Protein AF-A0AA88TM94-F1 (afdb_monomer)

Structure (mmCIF, N/CA/C/O backbone):
data_AF-A0AA88TM94-F1
#
_entry.id   AF-A0AA88TM94-F1
#
loop_
_atom_site.group_PDB
_atom_site.id
_atom_site.type_symbol
_atom_site.label_atom_id
_atom_site.label_alt_id
_atom_site.label_comp_id
_atom_site.label_asym_id
_atom_site.label_entity_id
_atom_site.label_seq_id
_atom_site.pdbx_PDB_ins_code
_atom_site.Cartn_x
_atom_site.Cartn_y
_atom_site.Cartn_z
_atom_site.occupancy
_atom_site.B_iso_or_equiv
_atom_site.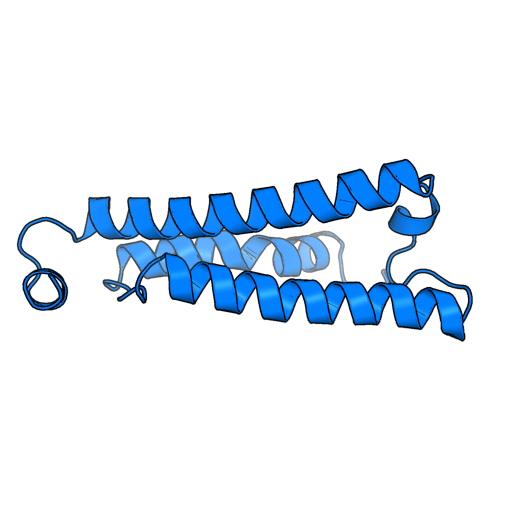auth_seq_id
_atom_site.auth_comp_id
_atom_site.auth_asym_id
_atom_site.auth_atom_id
_atom_site.pdbx_PDB_model_num
ATOM 1 N N . MET A 1 1 ? -5.736 -11.719 -22.411 1.00 52.75 1 MET A N 1
ATOM 2 C CA . MET A 1 1 ? -6.511 -12.029 -21.188 1.00 52.75 1 MET A CA 1
ATOM 3 C C . MET A 1 1 ? -7.707 -11.095 -21.011 1.00 52.75 1 MET A C 1
ATOM 5 O O . MET A 1 1 ? -8.697 -11.528 -20.435 1.00 52.75 1 MET A O 1
ATOM 9 N N . ASP A 1 2 ? -7.690 -9.901 -21.613 1.00 54.53 2 ASP A N 1
ATOM 10 C CA . ASP A 1 2 ? -8.814 -8.942 -21.592 1.00 54.53 2 ASP A CA 1
ATOM 11 C C . ASP A 1 2 ? -10.091 -9.409 -22.322 1.00 54.53 2 ASP A C 1
ATOM 13 O O . ASP A 1 2 ? -11.143 -8.798 -22.179 1.00 54.53 2 ASP A O 1
ATOM 17 N N . SER A 1 3 ? -10.033 -10.501 -23.094 1.00 60.09 3 SER A N 1
ATOM 18 C CA . SER A 1 3 ? -11.201 -11.079 -23.775 1.00 60.09 3 SER A CA 1
ATOM 19 C C . SER A 1 3 ? -12.064 -11.975 -22.878 1.00 60.09 3 SER A C 1
ATOM 21 O O . SER A 1 3 ? -13.209 -12.242 -23.225 1.00 60.09 3 SER A O 1
ATOM 23 N N . LEU A 1 4 ? -11.524 -12.463 -21.752 1.00 69.12 4 LEU A N 1
ATOM 24 C CA . LEU A 1 4 ? -12.234 -13.350 -20.816 1.00 69.12 4 LEU A CA 1
ATOM 25 C C . LEU A 1 4 ? -12.808 -12.598 -19.608 1.00 69.12 4 LEU A C 1
ATOM 27 O O . LEU A 1 4 ? -13.769 -13.062 -19.000 1.00 69.12 4 LEU A O 1
ATOM 31 N N . PHE A 1 5 ? -12.246 -11.433 -19.275 1.00 68.19 5 PHE A N 1
ATOM 32 C CA . PHE A 1 5 ? -12.681 -10.605 -18.154 1.00 68.19 5 PHE A CA 1
ATOM 33 C C . PHE A 1 5 ? -13.137 -9.239 -18.670 1.00 68.19 5 PHE A C 1
ATOM 35 O O . PHE A 1 5 ? -12.295 -8.430 -19.059 1.00 68.19 5 PHE A O 1
ATOM 42 N N . PRO A 1 6 ? -14.451 -8.948 -18.662 1.00 84.94 6 PRO A N 1
ATOM 43 C CA . PRO A 1 6 ? -14.950 -7.621 -18.983 1.00 84.94 6 PRO A CA 1
ATOM 44 C C . PRO A 1 6 ? -14.278 -6.549 -18.120 1.00 84.94 6 PRO A C 1
ATOM 46 O O . PRO A 1 6 ? -14.007 -6.772 -16.937 1.00 84.94 6 PRO A O 1
ATOM 49 N N . SER A 1 7 ? -14.076 -5.357 -18.679 1.00 81.31 7 SER A N 1
ATOM 50 C CA . SER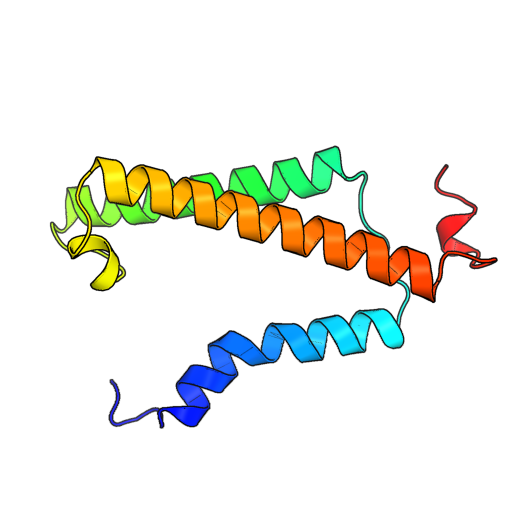 A 1 7 ? -13.425 -4.235 -17.985 1.00 81.31 7 SER A CA 1
ATOM 51 C C . SER A 1 7 ? -14.080 -3.889 -16.643 1.00 81.31 7 SER A C 1
ATOM 53 O O . SER A 1 7 ? -13.380 -3.573 -15.684 1.00 81.31 7 SER A O 1
ATOM 55 N N . TRP A 1 8 ? -15.408 -4.013 -16.542 1.00 86.12 8 TRP A N 1
ATOM 56 C CA . TRP A 1 8 ? -16.142 -3.799 -15.293 1.00 86.12 8 TRP A CA 1
ATOM 57 C C . TRP A 1 8 ? -15.780 -4.830 -14.220 1.00 86.12 8 TRP A C 1
ATOM 59 O O . TRP A 1 8 ? -15.663 -4.473 -13.052 1.00 86.12 8 TRP A O 1
ATOM 69 N N . MET A 1 9 ? -15.563 -6.090 -14.605 1.00 83.88 9 MET A N 1
ATOM 70 C CA . MET A 1 9 ? -15.204 -7.163 -13.681 1.00 83.88 9 MET A CA 1
ATOM 71 C C . MET A 1 9 ? -13.758 -7.002 -13.221 1.00 83.88 9 MET A C 1
ATOM 73 O O . MET A 1 9 ? -13.478 -7.128 -12.034 1.00 83.88 9 MET A O 1
ATOM 77 N N . ASN A 1 10 ? -12.864 -6.616 -14.137 1.00 82.75 10 ASN A N 1
ATOM 78 C CA . ASN A 1 10 ? -11.499 -6.229 -13.793 1.00 82.75 10 ASN A CA 1
ATOM 79 C C . ASN A 1 10 ? -11.493 -5.061 -12.786 1.00 82.75 10 ASN A C 1
ATOM 81 O O . ASN A 1 10 ? -10.848 -5.127 -11.744 1.00 82.75 10 ASN A O 1
ATOM 85 N N . HIS A 1 11 ? -12.289 -4.018 -13.035 1.00 83.31 11 HIS A N 1
ATOM 86 C CA . HIS A 1 11 ? -12.396 -2.888 -12.114 1.00 83.31 11 HIS A CA 1
ATOM 87 C C . HIS A 1 11 ? -12.978 -3.292 -10.751 1.00 83.31 11 HIS A C 1
ATOM 89 O O . HIS A 1 11 ? -12.431 -2.907 -9.719 1.00 83.31 11 HIS A O 1
ATOM 95 N N . ALA A 1 12 ? -14.041 -4.102 -10.734 1.00 86.38 12 ALA A N 1
ATOM 96 C CA . ALA A 1 12 ? -14.674 -4.580 -9.509 1.00 86.38 12 ALA A CA 1
ATOM 97 C C . ALA A 1 12 ? -13.700 -5.386 -8.640 1.00 86.38 12 ALA A C 1
ATOM 99 O O . ALA A 1 12 ? -13.624 -5.142 -7.440 1.00 86.38 12 ALA A O 1
ATOM 100 N N . MET A 1 13 ? -12.890 -6.270 -9.229 1.00 85.06 13 MET A N 1
ATOM 101 C CA . MET A 1 13 ? -11.870 -7.032 -8.495 1.00 85.06 13 MET A CA 1
ATOM 102 C C . MET A 1 13 ? -10.871 -6.132 -7.750 1.00 85.06 13 MET A C 1
ATOM 104 O O . MET A 1 13 ? -10.396 -6.496 -6.676 1.00 85.06 13 MET A O 1
ATOM 108 N N . HIS A 1 14 ? -10.580 -4.946 -8.289 1.00 80.56 14 HIS A N 1
ATOM 109 C CA . HIS A 1 14 ? -9.645 -3.994 -7.691 1.00 80.56 14 HIS A CA 1
ATOM 110 C C . HIS A 1 14 ? -10.296 -2.986 -6.734 1.00 80.56 14 HIS A C 1
ATOM 112 O O . HIS A 1 14 ? -9.600 -2.438 -5.881 1.00 80.56 14 HIS A O 1
ATOM 118 N N . THR A 1 15 ? -11.604 -2.729 -6.842 1.00 87.69 15 THR A N 1
ATOM 119 C CA . THR A 1 15 ? -12.288 -1.712 -6.024 1.00 87.69 15 THR A CA 1
ATOM 120 C C . THR A 1 15 ? -13.220 -2.281 -4.962 1.00 87.69 15 THR A C 1
ATOM 122 O O . THR A 1 15 ? -13.420 -1.612 -3.951 1.00 87.69 15 THR A O 1
ATOM 125 N N . VAL A 1 16 ? -13.737 -3.508 -5.120 1.00 90.88 16 VAL A N 1
ATOM 126 C CA . VAL A 1 16 ? -14.741 -4.114 -4.218 1.00 90.88 16 VAL A CA 1
ATOM 127 C C . VAL A 1 16 ? -14.249 -4.268 -2.780 1.00 90.88 16 VAL A C 1
ATOM 129 O O . VAL A 1 16 ? -15.051 -4.262 -1.849 1.00 90.88 16 VAL A O 1
ATOM 132 N N . VAL A 1 17 ? -12.932 -4.332 -2.570 1.00 89.19 17 VAL A N 1
ATOM 133 C CA . VAL A 1 17 ? -12.352 -4.444 -1.228 1.00 89.19 17 VAL A CA 1
ATOM 134 C C . VAL A 1 17 ? -12.734 -3.254 -0.341 1.00 89.19 17 VAL A C 1
ATOM 136 O O . VAL A 1 17 ? -12.978 -3.426 0.848 1.00 89.19 17 VAL A O 1
ATOM 139 N N . LEU A 1 18 ? -12.843 -2.052 -0.919 1.00 87.81 18 LEU A N 1
ATOM 140 C CA . LEU A 1 18 ? -13.118 -0.823 -0.180 1.00 87.81 18 LEU A CA 1
ATOM 141 C C . LEU A 1 18 ? -14.553 -0.758 0.377 1.00 87.81 18 LEU A C 1
ATOM 143 O O . LEU A 1 18 ? -14.687 -0.555 1.583 1.00 87.81 18 LEU A O 1
ATOM 147 N N . PRO A 1 19 ? -15.633 -0.949 -0.412 1.00 88.56 19 PRO A N 1
ATOM 148 C CA . PRO A 1 19 ? -16.988 -0.977 0.135 1.00 88.56 19 PRO A CA 1
ATOM 149 C C . PRO A 1 19 ? -17.209 -2.151 1.095 1.00 88.56 19 PRO A C 1
ATOM 151 O O . PRO A 1 19 ? -17.926 -1.982 2.077 1.00 88.56 19 PRO A O 1
ATOM 154 N N . VAL A 1 20 ? -16.567 -3.305 0.868 1.00 89.88 20 VAL A N 1
ATOM 155 C CA . VAL A 1 20 ? -16.638 -4.445 1.798 1.00 89.88 20 VAL A CA 1
ATOM 156 C C . VAL A 1 20 ? -16.009 -4.091 3.147 1.00 89.88 20 VAL A C 1
ATOM 158 O O . VAL A 1 20 ? -16.655 -4.275 4.174 1.00 89.88 20 VAL A O 1
ATOM 161 N N . LEU A 1 21 ? -14.808 -3.502 3.157 1.00 88.38 21 LEU A N 1
ATOM 162 C CA . LEU A 1 21 ? -14.144 -3.037 4.384 1.00 88.38 21 LEU A CA 1
ATOM 163 C C . LEU A 1 21 ? -14.946 -1.953 5.114 1.00 88.38 21 LEU A C 1
ATOM 165 O O . LEU A 1 21 ? -15.018 -1.950 6.341 1.00 88.38 21 LEU A O 1
ATOM 169 N N . LEU A 1 22 ? -15.568 -1.025 4.381 1.00 88.25 22 LEU A N 1
ATOM 170 C CA . LEU A 1 22 ? -16.453 -0.027 4.986 1.00 88.25 22 LEU A CA 1
ATOM 171 C C . LEU A 1 22 ? -17.689 -0.680 5.615 1.00 88.25 22 LEU A C 1
ATOM 173 O O . LEU A 1 22 ? -18.073 -0.297 6.717 1.00 88.25 22 LEU A O 1
ATOM 177 N N . GLY A 1 23 ? -18.281 -1.673 4.946 1.00 88.94 23 GLY A N 1
ATOM 178 C CA . GLY A 1 23 ? -19.373 -2.475 5.492 1.00 88.94 23 GLY A CA 1
ATOM 179 C C . GLY A 1 23 ? -18.966 -3.214 6.767 1.00 88.94 23 GLY A C 1
ATOM 180 O O . GLY A 1 23 ? -19.684 -3.145 7.760 1.00 88.94 23 GLY A O 1
ATOM 181 N N . GLU A 1 24 ? -17.787 -3.841 6.779 1.00 88.81 24 GLU A N 1
ATOM 182 C CA . GLU A 1 24 ? -17.235 -4.520 7.958 1.00 88.81 24 GLU A CA 1
ATOM 183 C C . GLU A 1 24 ? -17.123 -3.563 9.150 1.00 88.81 24 GLU A C 1
ATOM 185 O O . GLU A 1 24 ? -17.653 -3.860 10.217 1.00 88.81 24 GLU A O 1
ATOM 190 N N . ILE A 1 25 ? -16.532 -2.375 8.955 1.00 87.75 25 ILE A N 1
ATOM 191 C CA . ILE A 1 25 ? -16.391 -1.360 10.013 1.00 87.75 25 ILE A CA 1
ATOM 192 C C . ILE A 1 25 ? -17.751 -0.942 10.592 1.00 87.75 25 ILE A C 1
ATOM 194 O O . ILE A 1 25 ? -17.818 -0.565 11.759 1.00 87.75 25 ILE A O 1
ATOM 198 N N . LEU A 1 26 ? -18.829 -0.967 9.805 1.00 87.12 26 LEU A N 1
ATOM 199 C CA . LEU A 1 26 ? -20.170 -0.602 10.270 1.00 87.12 26 LEU A CA 1
ATOM 200 C C . LEU A 1 26 ? -20.899 -1.748 10.984 1.00 87.12 26 LEU A C 1
ATOM 202 O O . LEU A 1 26 ? -21.764 -1.476 11.813 1.00 87.12 26 LEU A O 1
ATOM 206 N N . VAL A 1 27 ? -20.574 -3.002 10.663 1.00 88.62 27 VAL A N 1
ATOM 207 C CA . VAL A 1 27 ? -21.261 -4.191 11.192 1.00 88.62 27 VAL A CA 1
ATOM 208 C C . VAL A 1 27 ? -20.560 -4.742 12.432 1.00 88.62 27 VAL A C 1
ATOM 210 O O . VAL A 1 27 ? -21.236 -5.121 13.388 1.00 88.62 27 VAL A O 1
ATOM 213 N N . GLU A 1 28 ? -19.224 -4.761 12.452 1.00 85.94 28 GLU A N 1
ATOM 214 C CA . GLU A 1 28 ? -18.442 -5.337 13.546 1.00 85.94 28 GLU A CA 1
ATOM 215 C C . GLU A 1 28 ? -17.298 -4.410 14.010 1.00 85.94 28 GLU A C 1
ATOM 217 O O . GLU A 1 28 ? -16.536 -3.885 13.195 1.00 85.94 28 GLU A O 1
ATOM 222 N N . PRO A 1 29 ? -17.106 -4.226 15.333 1.00 83.62 29 PRO A N 1
ATOM 223 C CA . PRO A 1 29 ? -15.948 -3.519 15.866 1.00 83.62 29 PRO A CA 1
ATOM 224 C C . PRO A 1 29 ? -14.653 -4.302 15.623 1.00 83.62 29 PRO A C 1
ATOM 226 O O . PRO A 1 29 ? -14.355 -5.282 16.315 1.00 83.62 29 PRO A O 1
ATOM 229 N N . HIS A 1 30 ? -13.834 -3.800 14.702 1.00 83.44 30 HIS A N 1
ATOM 230 C CA . HIS A 1 30 ? -12.528 -4.366 14.390 1.00 83.44 30 HIS A CA 1
ATOM 231 C C . HIS A 1 30 ? -11.497 -3.985 15.470 1.00 83.44 30 HIS A C 1
ATOM 233 O O . HIS A 1 30 ? -11.301 -2.803 15.772 1.00 83.44 30 HIS A O 1
ATOM 239 N N . ILE A 1 31 ? -10.807 -4.961 16.071 1.00 81.56 31 ILE A N 1
ATOM 240 C CA . ILE A 1 31 ? -9.741 -4.686 17.050 1.00 81.56 31 ILE A CA 1
ATOM 241 C C . ILE A 1 31 ? -8.419 -4.544 16.304 1.00 81.56 31 ILE A C 1
ATOM 243 O O . ILE A 1 31 ? -7.774 -5.527 15.947 1.00 81.56 31 ILE A O 1
ATOM 247 N N . TYR A 1 32 ? -7.987 -3.303 16.115 1.00 82.19 32 TYR A N 1
ATOM 248 C CA . TYR A 1 32 ? -6.679 -3.042 15.533 1.00 82.19 32 TYR A CA 1
ATOM 249 C C . TYR A 1 32 ? -5.557 -3.317 16.548 1.00 82.19 32 TYR A C 1
ATOM 251 O O . TYR A 1 32 ? -5.669 -2.913 17.711 1.00 82.19 32 TYR A O 1
ATOM 259 N N . PRO A 1 33 ? -4.430 -3.921 16.126 1.00 82.12 33 PRO A N 1
ATOM 260 C CA . PRO A 1 33 ? -3.224 -3.955 16.943 1.00 82.12 33 PRO A CA 1
ATOM 261 C C . PRO A 1 33 ? -2.688 -2.530 17.153 1.00 82.12 33 PRO A C 1
ATOM 263 O O . PRO A 1 33 ? -3.061 -1.594 16.435 1.00 82.12 33 PRO A O 1
ATOM 266 N N . LYS A 1 34 ? -1.761 -2.348 18.110 1.00 85.12 34 LYS A N 1
ATOM 267 C CA . LYS A 1 34 ? -1.111 -1.037 18.305 1.00 85.12 34 LYS A CA 1
ATOM 268 C C . LYS A 1 34 ? -0.576 -0.548 16.958 1.00 85.12 34 LYS A C 1
ATOM 270 O O . LYS A 1 34 ? 0.132 -1.291 16.279 1.00 85.12 34 LYS A O 1
ATOM 275 N N . THR A 1 35 ? -0.886 0.696 16.595 1.00 88.06 35 THR A N 1
ATOM 276 C CA . THR A 1 35 ? -0.643 1.267 15.257 1.00 88.06 35 THR A CA 1
ATOM 277 C C . THR A 1 35 ? 0.778 1.024 14.752 1.00 88.06 35 THR A C 1
ATOM 279 O O . THR A 1 35 ? 0.952 0.650 13.599 1.00 88.06 35 THR A O 1
ATOM 282 N N . LYS A 1 36 ? 1.784 1.122 15.633 1.00 87.38 36 LYS A N 1
ATOM 283 C CA . LYS A 1 36 ? 3.186 0.826 15.305 1.00 87.38 36 LYS A CA 1
ATOM 284 C C . LYS A 1 36 ? 3.419 -0.595 14.776 1.00 87.38 36 LYS A C 1
ATOM 286 O O . LYS A 1 36 ? 4.183 -0.762 13.839 1.00 87.38 36 LYS A O 1
ATOM 291 N N . TYR A 1 37 ? 2.764 -1.605 15.350 1.00 91.44 37 TYR A N 1
ATOM 292 C CA . TYR A 1 37 ? 2.923 -2.999 14.930 1.00 91.44 37 TYR A CA 1
ATOM 293 C C . TYR A 1 37 ? 2.153 -3.281 13.642 1.00 91.44 37 TYR A C 1
ATOM 295 O O . TYR A 1 37 ? 2.669 -3.977 12.778 1.00 91.44 37 TYR A O 1
ATOM 303 N N . GLY A 1 38 ? 0.960 -2.695 13.487 1.00 90.06 38 GLY A N 1
ATOM 304 C CA . GLY A 1 38 ? 0.196 -2.803 12.242 1.00 90.06 38 GLY A CA 1
ATOM 305 C C . GLY A 1 38 ? 0.923 -2.167 11.056 1.00 90.06 38 GLY A C 1
ATOM 306 O O . GLY A 1 38 ? 1.095 -2.810 10.026 1.00 90.06 38 GLY A O 1
ATOM 307 N N . LEU A 1 39 ? 1.438 -0.943 11.227 1.00 93.00 39 LEU A N 1
ATOM 308 C CA . LEU A 1 39 ? 2.235 -0.269 10.198 1.00 93.00 39 LEU A CA 1
ATOM 309 C C . LEU A 1 39 ? 3.566 -0.980 9.931 1.00 93.00 39 LEU A C 1
ATOM 311 O O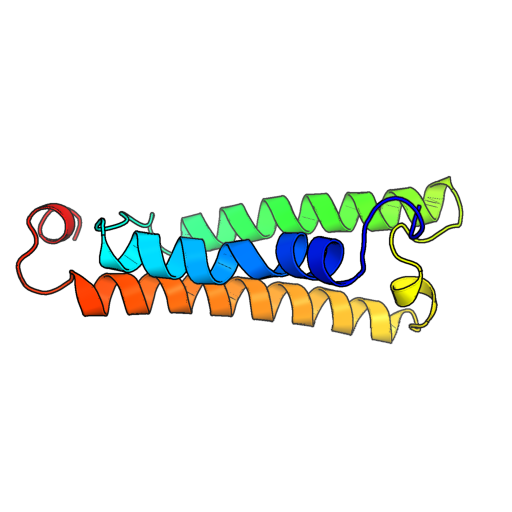 . LEU A 1 39 ? 3.970 -1.065 8.777 1.00 93.00 39 LEU A O 1
ATOM 315 N N . ALA A 1 40 ? 4.231 -1.517 10.961 1.00 94.31 40 ALA A N 1
ATOM 316 C CA . ALA A 1 40 ? 5.453 -2.295 10.771 1.00 94.31 40 ALA A CA 1
ATOM 317 C C . ALA A 1 40 ? 5.191 -3.555 9.937 1.00 94.31 40 ALA A C 1
ATOM 319 O O . ALA A 1 40 ? 5.889 -3.780 8.955 1.00 94.31 40 ALA A O 1
ATOM 320 N N . ALA A 1 41 ? 4.156 -4.333 10.272 1.00 94.75 41 ALA A N 1
ATOM 321 C CA . ALA A 1 41 ? 3.792 -5.527 9.514 1.00 94.75 41 ALA A CA 1
ATOM 322 C C . ALA A 1 41 ? 3.425 -5.192 8.059 1.00 94.75 41 ALA A C 1
ATOM 324 O O . ALA A 1 41 ? 3.945 -5.820 7.136 1.00 94.75 41 ALA A O 1
ATOM 325 N N . LEU A 1 42 ? 2.594 -4.163 7.846 1.00 94.69 42 LEU A N 1
ATOM 326 C CA . LEU A 1 42 ? 2.240 -3.682 6.507 1.00 94.69 42 LEU A CA 1
ATOM 327 C C . LEU A 1 42 ? 3.473 -3.241 5.717 1.00 94.69 42 LEU A C 1
ATOM 329 O O . LEU A 1 42 ? 3.624 -3.621 4.558 1.00 94.69 42 LEU A O 1
ATOM 333 N N . GLY A 1 43 ?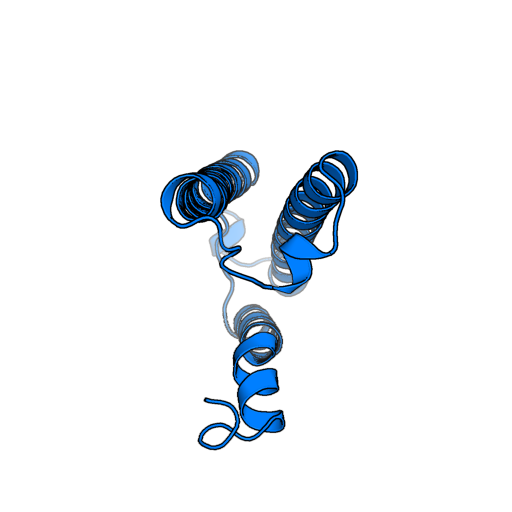 4.372 -2.485 6.348 1.00 95.56 43 GLY A N 1
ATOM 334 C CA . GLY A 1 43 ? 5.624 -2.048 5.742 1.00 95.56 43 GLY A CA 1
ATOM 335 C C . GLY A 1 43 ? 6.516 -3.226 5.355 1.00 95.56 43 GLY A C 1
ATOM 336 O O . GLY A 1 43 ? 6.981 -3.282 4.222 1.00 95.56 43 GLY A O 1
ATOM 337 N N . THR A 1 44 ? 6.711 -4.204 6.243 1.00 96.50 44 THR A N 1
ATOM 338 C CA . THR A 1 44 ? 7.533 -5.392 5.967 1.00 96.50 44 THR A CA 1
ATOM 339 C C . THR A 1 44 ? 6.997 -6.197 4.787 1.00 96.50 44 THR A C 1
ATOM 341 O O . THR A 1 44 ? 7.759 -6.515 3.875 1.00 96.50 44 THR A O 1
ATOM 344 N N . VAL A 1 45 ? 5.695 -6.498 4.771 1.00 96.56 45 VAL A N 1
ATOM 345 C CA . VAL A 1 45 ? 5.073 -7.248 3.667 1.00 96.56 45 VAL A CA 1
ATOM 346 C C . VAL A 1 45 ? 5.185 -6.470 2.357 1.00 96.56 45 VAL A C 1
ATOM 348 O O . VAL A 1 45 ? 5.522 -7.039 1.320 1.00 96.56 45 VAL A O 1
ATOM 351 N N . SER A 1 46 ? 4.970 -5.157 2.406 1.00 94.94 46 SER A N 1
ATOM 352 C CA . SER A 1 46 ? 5.046 -4.314 1.217 1.00 94.94 46 SER A CA 1
ATOM 353 C C . SER A 1 46 ? 6.461 -4.198 0.653 1.00 94.94 46 SER A C 1
ATOM 355 O O . SER A 1 46 ? 6.650 -4.288 -0.557 1.00 94.94 46 SER A O 1
ATOM 357 N N . LEU A 1 47 ? 7.470 -4.055 1.516 1.00 95.81 47 LEU A N 1
ATOM 358 C CA . LEU A 1 47 ? 8.875 -4.041 1.108 1.00 95.81 47 LEU A CA 1
ATOM 359 C C . LEU A 1 47 ? 9.295 -5.381 0.503 1.00 95.81 47 LEU A C 1
ATOM 361 O O . LEU A 1 47 ? 9.992 -5.393 -0.510 1.00 95.81 47 LEU A O 1
ATOM 365 N N . ALA A 1 48 ? 8.843 -6.500 1.076 1.00 97.44 48 ALA A N 1
ATOM 366 C CA . ALA A 1 48 ? 9.083 -7.822 0.504 1.00 97.44 48 ALA A CA 1
ATOM 367 C C . ALA A 1 48 ? 8.463 -7.943 -0.898 1.00 97.44 48 ALA A C 1
ATOM 369 O O . ALA A 1 48 ? 9.120 -8.417 -1.825 1.00 97.44 48 ALA A O 1
ATOM 370 N N . TYR A 1 49 ? 7.234 -7.450 -1.077 1.00 95.62 49 TYR A N 1
ATOM 371 C CA . TYR A 1 49 ? 6.569 -7.439 -2.377 1.00 95.62 49 TYR A CA 1
ATOM 372 C C . TYR A 1 49 ? 7.288 -6.550 -3.400 1.00 95.62 49 TYR A C 1
ATOM 374 O O . TYR A 1 49 ? 7.525 -6.980 -4.526 1.00 95.62 49 TYR A O 1
ATOM 382 N N . PHE A 1 50 ? 7.702 -5.339 -3.024 1.00 94.88 50 PHE A N 1
ATOM 383 C CA . PHE A 1 50 ? 8.485 -4.470 -3.909 1.00 94.88 50 PHE A CA 1
ATOM 384 C C . PHE A 1 50 ? 9.834 -5.085 -4.274 1.00 94.88 50 PHE A C 1
ATOM 386 O O . PHE A 1 50 ? 10.227 -5.034 -5.438 1.00 94.88 50 PHE A O 1
ATOM 393 N N . GLY A 1 51 ? 10.509 -5.717 -3.311 1.00 95.81 51 GLY A N 1
ATOM 394 C CA . GLY A 1 51 ? 11.728 -6.479 -3.560 1.00 95.81 51 GLY A CA 1
ATOM 395 C C . GLY A 1 51 ? 11.503 -7.580 -4.593 1.00 95.81 51 GLY A C 1
ATOM 396 O O . GLY A 1 51 ? 12.291 -7.710 -5.525 1.00 95.81 51 GLY A O 1
ATOM 397 N N . TRP A 1 52 ? 10.391 -8.310 -4.492 1.00 97.06 52 TRP A N 1
ATOM 398 C CA . TRP A 1 52 ? 10.004 -9.305 -5.489 1.00 97.06 52 TRP A CA 1
ATOM 399 C C . TRP A 1 52 ? 9.726 -8.686 -6.869 1.00 97.06 52 TRP A C 1
ATOM 401 O O . TRP A 1 52 ? 10.245 -9.183 -7.865 1.00 97.06 52 TRP A O 1
ATOM 411 N N . VAL A 1 53 ? 8.984 -7.574 -6.952 1.00 95.38 53 VAL A N 1
ATOM 412 C CA . VAL A 1 53 ? 8.718 -6.875 -8.228 1.00 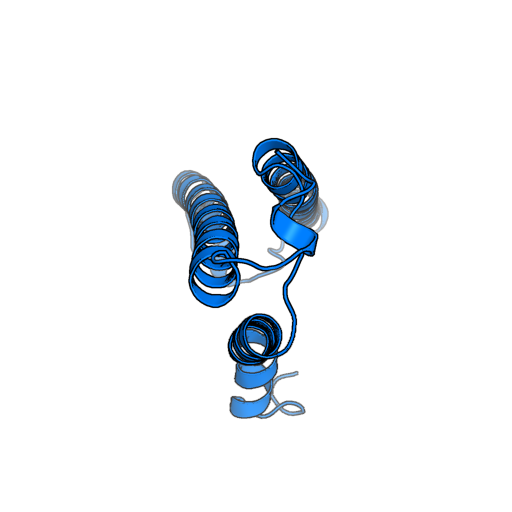95.38 53 VAL A CA 1
ATOM 413 C C . VAL A 1 53 ? 10.022 -6.445 -8.908 1.00 95.38 53 VAL A C 1
ATOM 415 O O . VAL A 1 53 ? 10.193 -6.660 -10.109 1.00 95.38 53 VAL A O 1
ATOM 418 N N . VAL A 1 54 ? 10.958 -5.870 -8.146 1.00 94.88 54 VAL A N 1
ATOM 419 C CA . VAL A 1 54 ? 12.280 -5.475 -8.656 1.00 94.88 54 VAL A CA 1
ATOM 420 C C . VAL A 1 54 ? 13.095 -6.703 -9.060 1.00 94.88 54 VAL A C 1
ATOM 422 O O . VAL A 1 54 ? 13.720 -6.698 -10.116 1.00 94.88 54 VAL A O 1
ATOM 425 N N . TRP A 1 55 ? 13.062 -7.776 -8.270 1.00 96.88 55 TRP A N 1
ATOM 426 C CA . TRP A 1 55 ? 13.749 -9.026 -8.591 1.00 96.88 55 TRP A CA 1
ATOM 427 C C . TRP A 1 55 ? 13.258 -9.644 -9.908 1.00 96.88 55 TRP A C 1
ATOM 429 O O . TRP A 1 55 ? 14.079 -10.081 -10.715 1.00 96.88 55 TRP A O 1
ATOM 439 N N . VAL A 1 56 ? 11.949 -9.624 -10.181 1.00 96.38 56 VAL A N 1
ATOM 440 C CA . VAL A 1 56 ? 11.400 -10.082 -11.470 1.00 96.38 56 VAL A CA 1
ATOM 441 C C . VAL A 1 56 ? 11.955 -9.249 -12.625 1.00 96.38 56 VAL A C 1
ATOM 443 O O . VAL A 1 56 ? 12.388 -9.812 -13.628 1.00 96.38 56 VAL A O 1
ATOM 446 N N . TYR A 1 57 ? 12.015 -7.923 -12.477 1.00 94.31 57 TYR A N 1
ATOM 447 C CA . TYR A 1 57 ? 12.599 -7.060 -13.505 1.00 94.31 57 TYR A CA 1
ATOM 448 C C . TYR A 1 57 ? 14.083 -7.371 -13.743 1.00 94.31 57 TYR A C 1
ATOM 450 O O . TYR A 1 57 ? 14.509 -7.487 -14.887 1.00 94.31 57 TYR A O 1
ATOM 458 N N . LEU A 1 58 ? 14.865 -7.569 -12.678 1.00 94.38 58 LEU A N 1
ATOM 459 C CA . LEU A 1 58 ? 16.292 -7.886 -12.790 1.00 94.38 58 LEU A CA 1
ATOM 460 C C . LEU A 1 58 ? 16.563 -9.262 -13.416 1.00 94.38 58 LEU A C 1
ATOM 462 O O . LEU A 1 58 ? 17.608 -9.446 -14.034 1.00 94.38 58 LEU A O 1
ATOM 466 N N . THR A 1 59 ? 15.656 -10.226 -13.249 1.00 96.56 59 THR A N 1
ATOM 467 C CA . THR A 1 59 ? 15.839 -11.604 -13.739 1.00 96.56 59 THR A CA 1
ATOM 468 C C . THR A 1 59 ? 15.253 -11.839 -15.127 1.00 96.56 59 THR A C 1
ATOM 470 O O . THR A 1 59 ? 15.872 -12.522 -15.939 1.00 96.56 59 THR A O 1
ATOM 473 N N . VAL A 1 60 ? 14.074 -11.284 -15.413 1.00 94.75 60 VAL A N 1
ATOM 474 C CA . VAL A 1 60 ? 13.336 -11.509 -16.669 1.00 94.75 60 VAL A CA 1
ATOM 475 C C . VAL A 1 60 ? 13.483 -10.326 -17.636 1.00 94.75 60 VAL A C 1
ATOM 477 O O . VAL A 1 60 ? 13.231 -10.467 -18.828 1.00 94.75 60 VAL A O 1
ATOM 480 N N . GLY A 1 61 ? 13.892 -9.149 -17.153 1.00 92.62 61 GLY A N 1
ATOM 481 C CA . GLY A 1 61 ? 14.020 -7.932 -17.964 1.00 92.62 61 GLY A CA 1
ATOM 482 C C . GLY A 1 61 ? 12.690 -7.243 -18.285 1.00 92.62 61 GLY A C 1
ATOM 483 O O . GLY A 1 61 ? 12.673 -6.262 -19.026 1.00 92.62 61 GLY A O 1
ATOM 484 N N . ILE A 1 62 ? 11.573 -7.732 -17.735 1.00 90.94 62 ILE A N 1
ATOM 485 C CA . ILE A 1 62 ? 10.234 -7.164 -17.928 1.00 90.94 62 ILE A CA 1
ATOM 486 C C . ILE A 1 62 ? 9.623 -6.766 -16.5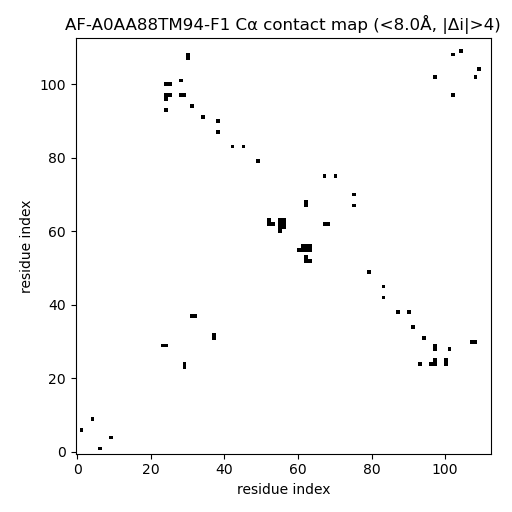89 1.00 90.94 62 ILE A C 1
ATOM 488 O O . ILE A 1 62 ? 9.777 -7.452 -15.578 1.00 90.94 62 ILE A O 1
ATOM 492 N N . TRP A 1 63 ? 8.900 -5.649 -16.579 1.00 93.00 63 TRP A N 1
ATOM 493 C CA . TRP A 1 63 ? 8.142 -5.237 -15.406 1.00 93.00 63 TRP A CA 1
ATOM 494 C C . TRP A 1 63 ? 6.890 -6.095 -15.248 1.00 93.00 63 TRP A C 1
ATOM 496 O O . TRP A 1 63 ? 6.143 -6.281 -16.206 1.00 93.00 63 TRP A O 1
ATOM 506 N N . VAL A 1 64 ? 6.616 -6.532 -14.013 1.00 91.62 64 VAL A N 1
ATOM 507 C CA . VAL A 1 64 ? 5.359 -7.215 -13.645 1.00 91.62 64 VAL A CA 1
ATOM 508 C C . VAL A 1 64 ? 4.143 -6.387 -14.071 1.00 91.62 64 VAL A C 1
ATOM 510 O O . VAL A 1 64 ? 3.147 -6.930 -14.541 1.00 91.62 64 VAL A O 1
ATOM 513 N N . TYR A 1 65 ? 4.253 -5.062 -13.945 1.00 89.38 65 TYR A N 1
ATOM 514 C CA . TYR A 1 65 ? 3.258 -4.111 -14.418 1.00 89.38 65 TYR A CA 1
ATOM 515 C C . TYR A 1 65 ? 3.872 -3.214 -15.499 1.00 89.38 65 TYR A C 1
ATOM 517 O O . TYR A 1 65 ? 4.785 -2.448 -15.182 1.00 89.38 65 TYR A O 1
ATOM 525 N N . PRO A 1 66 ? 3.362 -3.230 -16.747 1.00 88.19 66 PRO A N 1
ATOM 526 C CA . PRO A 1 66 ? 3.917 -2.438 -17.849 1.00 88.19 66 PRO A CA 1
ATOM 527 C C . PRO A 1 66 ? 4.031 -0.938 -17.551 1.00 88.19 66 PRO A C 1
ATOM 529 O O . PRO A 1 66 ? 4.975 -0.291 -17.992 1.00 88.19 66 PRO A O 1
ATOM 532 N N . VAL A 1 67 ? 3.112 -0.397 -16.741 1.00 89.06 67 VAL A N 1
ATOM 533 C CA . VAL A 1 67 ? 3.120 1.008 -16.304 1.00 89.06 67 VAL A CA 1
ATOM 534 C C . VAL A 1 67 ? 4.404 1.396 -15.560 1.00 89.06 67 VAL A C 1
ATOM 536 O O . VAL A 1 67 ? 4.832 2.539 -15.664 1.00 89.06 67 VAL A O 1
ATOM 539 N N . LEU A 1 68 ? 5.066 0.459 -14.868 1.00 92.06 68 LEU A N 1
ATOM 540 C CA . LEU A 1 68 ? 6.343 0.718 -14.194 1.00 92.06 68 LEU A CA 1
ATOM 541 C C . LEU A 1 68 ? 7.463 1.016 -15.200 1.00 92.06 68 LEU A C 1
ATOM 543 O O . LEU A 1 68 ? 8.316 1.855 -14.934 1.00 92.06 68 LEU A O 1
ATOM 547 N N . GLY A 1 69 ? 7.413 0.409 -16.388 1.00 91.56 69 GLY A N 1
ATOM 548 C CA . GLY A 1 69 ? 8.373 0.667 -17.463 1.00 91.56 69 GLY A CA 1
ATOM 549 C C . GLY A 1 69 ? 8.251 2.049 -18.102 1.00 91.56 69 GLY A C 1
ATOM 550 O O . GLY A 1 69 ? 9.133 2.439 -18.859 1.00 91.56 69 GLY A O 1
ATOM 551 N N . LEU A 1 70 ? 7.186 2.799 -17.800 1.00 92.75 70 LEU A N 1
ATOM 552 C CA . LEU A 1 70 ? 6.996 4.169 -18.284 1.00 92.75 70 LEU A CA 1
ATOM 553 C C . LEU A 1 70 ? 7.754 5.205 -17.440 1.00 92.75 70 LEU A C 1
ATOM 555 O O . LEU A 1 70 ? 7.884 6.355 -17.855 1.00 92.75 70 LEU A O 1
ATOM 559 N N . PHE A 1 71 ? 8.232 4.825 -16.252 1.00 92.25 71 PHE A N 1
ATOM 560 C CA . PHE A 1 71 ? 8.896 5.734 -15.325 1.00 92.25 71 PHE A CA 1
ATOM 561 C C . PHE A 1 71 ? 10.421 5.669 -15.448 1.00 92.25 71 PHE A C 1
ATOM 563 O O . PHE A 1 71 ? 11.010 4.624 -15.712 1.00 92.25 71 PHE A O 1
ATOM 570 N N . SER A 1 72 ? 11.079 6.797 -15.174 1.00 93.94 72 SER A N 1
ATOM 571 C CA . SER A 1 72 ? 12.518 6.822 -14.900 1.00 93.94 72 SER A CA 1
ATOM 572 C C . SER A 1 72 ? 12.825 6.176 -13.541 1.00 93.94 72 SER A C 1
ATOM 574 O O . SER A 1 72 ? 11.940 6.021 -12.699 1.00 93.94 72 SER A O 1
ATOM 576 N N . ASN A 1 73 ? 14.099 5.882 -13.265 1.00 91.25 73 ASN A N 1
ATOM 577 C CA . ASN A 1 73 ? 14.524 5.339 -11.966 1.00 91.25 73 ASN A CA 1
ATOM 578 C C . ASN A 1 73 ? 14.090 6.218 -10.776 1.00 91.25 73 ASN A C 1
ATOM 580 O O . ASN A 1 73 ? 13.680 5.702 -9.738 1.00 91.25 73 ASN A O 1
ATOM 584 N N . SER A 1 74 ? 14.133 7.547 -10.928 1.00 93.81 74 SER A N 1
ATOM 585 C CA . SER A 1 74 ? 13.626 8.475 -9.911 1.00 93.81 74 SER A CA 1
ATOM 586 C C . SER A 1 74 ? 12.097 8.464 -9.829 1.00 93.81 74 SER A C 1
ATOM 588 O O . SER A 1 74 ? 11.550 8.488 -8.728 1.00 93.81 74 SER A O 1
ATOM 590 N N . GLY A 1 75 ? 11.403 8.359 -10.967 1.00 94.94 75 GLY A N 1
ATOM 591 C CA . GLY A 1 75 ? 9.948 8.209 -11.018 1.00 94.94 75 GLY A CA 1
ATOM 592 C C . GLY A 1 75 ? 9.460 6.948 -10.302 1.00 94.94 75 GLY A C 1
ATOM 593 O O . GLY A 1 75 ? 8.498 7.015 -9.542 1.00 94.94 75 GLY A O 1
ATOM 594 N N . LEU A 1 76 ? 10.170 5.828 -10.456 1.00 94.81 76 LEU A N 1
ATOM 595 C CA . LEU A 1 76 ? 9.887 4.578 -9.747 1.00 94.81 76 LEU A CA 1
ATOM 596 C C . LEU A 1 76 ? 10.055 4.718 -8.232 1.00 94.81 76 LEU A C 1
ATOM 598 O O . LEU A 1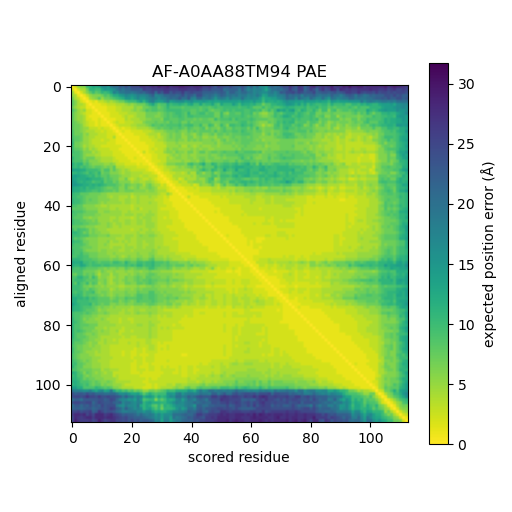 76 ? 9.199 4.264 -7.476 1.00 94.81 76 LEU A O 1
ATOM 602 N N . ALA A 1 77 ? 11.122 5.383 -7.777 1.00 94.56 77 ALA A N 1
ATOM 603 C CA . ALA A 1 77 ? 11.333 5.629 -6.352 1.00 94.56 77 ALA A CA 1
ATOM 604 C C . ALA A 1 77 ? 10.192 6.465 -5.746 1.00 94.56 77 ALA A C 1
ATOM 606 O O . ALA A 1 77 ? 9.654 6.116 -4.693 1.00 94.56 77 ALA A O 1
ATOM 607 N N . VAL A 1 78 ? 9.774 7.529 -6.441 1.00 96.62 78 VAL A N 1
ATOM 608 C CA . VAL A 1 78 ? 8.625 8.356 -6.039 1.00 96.62 78 VAL A CA 1
ATOM 609 C C . VAL A 1 78 ? 7.330 7.544 -6.052 1.00 96.62 78 VAL A C 1
ATOM 611 O O . VAL A 1 78 ? 6.537 7.656 -5.119 1.00 96.62 78 VAL A O 1
ATOM 614 N N . PHE A 1 79 ? 7.123 6.700 -7.064 1.00 94.38 79 PHE A N 1
ATOM 615 C CA . PHE A 1 79 ? 5.941 5.851 -7.180 1.00 94.38 79 PHE A CA 1
ATOM 616 C C . PHE A 1 79 ? 5.828 4.861 -6.011 1.00 94.38 79 PHE A C 1
ATOM 618 O O . PHE A 1 79 ? 4.787 4.802 -5.356 1.00 94.38 79 PHE A O 1
ATOM 625 N N . PHE A 1 80 ? 6.901 4.131 -5.688 1.00 94.81 80 PHE A N 1
ATOM 626 C CA . PHE A 1 80 ? 6.907 3.198 -4.556 1.00 94.81 80 PHE A CA 1
ATOM 627 C C . PHE A 1 80 ? 6.722 3.909 -3.214 1.00 94.81 80 PHE A C 1
ATOM 629 O O . PHE A 1 80 ? 5.965 3.436 -2.364 1.00 94.81 80 PHE A O 1
ATOM 636 N N . PHE A 1 81 ? 7.359 5.067 -3.030 1.00 95.38 81 PHE A N 1
ATOM 637 C CA . PHE A 1 81 ? 7.170 5.875 -1.830 1.00 95.38 81 PHE A CA 1
ATOM 638 C C . PHE A 1 81 ? 5.719 6.356 -1.689 1.00 95.38 81 PHE A C 1
ATOM 640 O O . PHE A 1 81 ? 5.118 6.213 -0.624 1.00 95.38 81 PHE A O 1
ATOM 647 N N . ASN A 1 82 ? 5.132 6.883 -2.767 1.00 96.12 82 ASN A N 1
ATOM 648 C CA . ASN A 1 82 ? 3.742 7.326 -2.777 1.00 96.12 82 ASN A CA 1
ATOM 649 C C . ASN A 1 82 ? 2.785 6.167 -2.470 1.00 96.12 82 ASN A C 1
ATOM 651 O O . ASN A 1 82 ? 1.869 6.331 -1.667 1.00 96.12 82 ASN A O 1
ATOM 655 N N . ASN A 1 83 ? 3.037 4.982 -3.027 1.00 94.44 83 ASN A N 1
ATOM 656 C CA . ASN A 1 83 ? 2.239 3.794 -2.746 1.00 94.44 83 ASN A CA 1
ATOM 657 C C . ASN A 1 83 ? 2.271 3.415 -1.253 1.00 94.44 83 ASN A C 1
ATOM 659 O O . ASN A 1 83 ? 1.217 3.174 -0.662 1.00 94.44 83 ASN A O 1
ATOM 663 N N . MET A 1 84 ? 3.447 3.455 -0.615 1.00 95.50 84 MET A N 1
ATOM 664 C CA . MET A 1 84 ? 3.570 3.233 0.835 1.00 95.50 84 MET A CA 1
ATOM 665 C C . MET A 1 84 ? 2.842 4.287 1.657 1.00 95.50 84 MET A C 1
ATOM 667 O O . MET A 1 84 ? 2.177 3.956 2.640 1.00 95.50 84 MET A O 1
ATOM 671 N N . LEU A 1 85 ? 2.932 5.552 1.247 1.00 96.31 85 LEU A N 1
ATOM 672 C CA . LEU A 1 85 ? 2.230 6.640 1.911 1.00 96.31 85 LEU A CA 1
ATOM 673 C C . LEU A 1 85 ? 0.710 6.443 1.846 1.00 96.31 85 LEU A C 1
ATOM 675 O O . LEU A 1 85 ? 0.040 6.528 2.874 1.00 96.31 85 LEU A O 1
ATOM 679 N N . VAL A 1 86 ? 0.167 6.131 0.666 1.00 95.38 86 VAL A N 1
ATOM 680 C CA . VAL A 1 86 ? -1.268 5.870 0.481 1.00 95.38 86 VAL A CA 1
ATOM 681 C C . VAL A 1 86 ? -1.719 4.680 1.330 1.00 95.38 86 VAL A C 1
ATOM 683 O O . VAL A 1 86 ? -2.729 4.784 2.026 1.00 95.38 86 VAL A O 1
ATOM 686 N N . LEU A 1 87 ? -0.955 3.583 1.349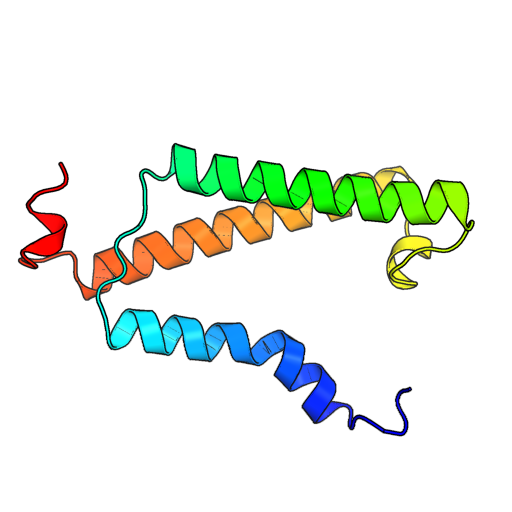 1.00 94.19 87 LEU A N 1
ATOM 687 C CA . LEU A 1 87 ? -1.262 2.410 2.171 1.00 94.19 87 LEU A CA 1
ATOM 688 C C . LEU A 1 87 ? -1.320 2.755 3.669 1.00 94.19 87 LEU A C 1
ATOM 690 O O . LEU A 1 87 ? -2.268 2.376 4.361 1.00 94.19 87 LEU A O 1
ATOM 694 N N . ALA A 1 88 ? -0.341 3.513 4.170 1.00 94.62 88 ALA A N 1
ATOM 695 C CA . ALA A 1 88 ? -0.309 3.946 5.565 1.00 94.62 88 ALA A CA 1
ATOM 696 C C . ALA A 1 88 ? -1.488 4.872 5.912 1.00 94.62 88 ALA A C 1
ATOM 698 O O . ALA A 1 88 ? -2.109 4.712 6.965 1.00 94.62 88 ALA A O 1
ATOM 699 N N . LEU A 1 89 ? -1.836 5.809 5.023 1.00 95.50 89 LEU A N 1
ATOM 700 C CA . LEU A 1 89 ? -2.979 6.706 5.207 1.00 95.50 89 LEU A CA 1
ATOM 701 C C . LEU A 1 89 ? -4.307 5.942 5.242 1.00 95.50 89 LEU A C 1
ATOM 703 O O . LEU A 1 89 ? -5.133 6.215 6.111 1.00 95.50 89 LEU A O 1
ATOM 707 N N . LEU A 1 90 ? -4.500 4.961 4.356 1.00 93.06 90 LEU A N 1
ATOM 708 C CA . LEU A 1 90 ? -5.696 4.114 4.349 1.00 93.06 90 LEU A CA 1
ATOM 709 C C . LEU A 1 90 ? -5.818 3.289 5.635 1.00 93.06 90 LEU A C 1
ATOM 711 O O . LEU A 1 90 ? -6.906 3.202 6.205 1.00 93.06 90 LEU A O 1
ATOM 715 N N . TYR A 1 91 ? -4.706 2.753 6.146 1.00 92.38 91 TYR A N 1
ATOM 716 C CA . TYR A 1 91 ? -4.694 2.046 7.427 1.00 92.38 91 TYR A CA 1
ATOM 717 C C . TYR A 1 91 ? -5.116 2.957 8.592 1.00 92.38 91 TYR A C 1
ATOM 719 O O . TYR A 1 91 ? -5.990 2.605 9.388 1.00 92.38 91 TYR A O 1
ATOM 727 N N . LEU A 1 92 ? -4.539 4.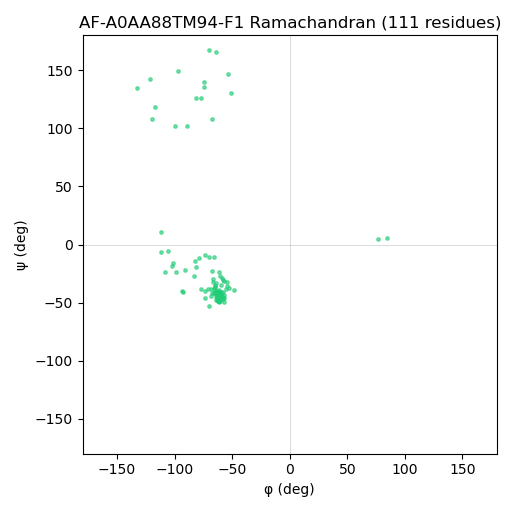161 8.681 1.00 93.00 92 LEU A N 1
ATOM 728 C CA . LEU A 1 92 ? -4.884 5.139 9.720 1.00 93.00 92 LEU A CA 1
ATOM 729 C C . LEU A 1 92 ? -6.328 5.643 9.596 1.00 93.00 92 LEU A C 1
ATOM 731 O O . LEU A 1 92 ? -6.994 5.876 10.612 1.00 93.00 92 LEU A O 1
ATOM 735 N N . LEU A 1 93 ? -6.825 5.789 8.367 1.00 92.69 93 LEU A N 1
ATOM 736 C CA . LEU A 1 93 ? -8.215 6.129 8.094 1.00 92.69 93 LEU A CA 1
ATOM 737 C C . LEU A 1 93 ? -9.152 5.037 8.620 1.00 92.69 93 LEU A C 1
ATOM 739 O O . LEU A 1 93 ? -10.070 5.354 9.376 1.00 92.69 93 LEU A O 1
ATOM 743 N N . GLY A 1 94 ? -8.882 3.764 8.313 1.00 90.94 94 GLY A N 1
ATOM 744 C CA . GLY A 1 94 ? -9.650 2.623 8.824 1.00 90.94 94 GLY A CA 1
ATOM 745 C C . GLY A 1 94 ? -9.686 2.578 10.354 1.00 90.94 94 GLY A C 1
ATOM 746 O O . GLY A 1 94 ? -10.762 2.487 10.950 1.00 90.94 94 GLY A O 1
ATOM 747 N N . GLN A 1 95 ? -8.532 2.767 11.006 1.00 89.69 95 GLN A N 1
ATOM 748 C CA . GLN A 1 95 ? -8.445 2.867 12.468 1.00 89.69 95 GLN A CA 1
ATOM 749 C C . GLN A 1 95 ? -9.306 4.006 13.030 1.00 89.69 95 GLN A C 1
ATOM 751 O O . GLN A 1 95 ? -10.015 3.838 14.027 1.00 89.69 95 GLN A O 1
ATOM 756 N N . THR A 1 96 ? -9.244 5.177 12.396 1.00 89.69 96 THR A N 1
ATOM 757 C CA . THR A 1 96 ? -9.963 6.375 12.840 1.00 89.69 96 THR A CA 1
ATOM 758 C C . THR A 1 96 ? -11.471 6.219 12.673 1.00 89.69 96 THR A C 1
ATOM 760 O O . THR A 1 96 ? -12.216 6.556 13.594 1.00 89.69 96 THR A O 1
ATOM 763 N N . LEU A 1 97 ? -11.920 5.683 11.534 1.00 91.19 97 LEU A N 1
ATOM 764 C CA . LEU A 1 97 ? -13.330 5.407 11.262 1.00 91.19 97 LEU A CA 1
ATOM 765 C C . LEU A 1 97 ? -13.887 4.396 12.261 1.00 91.19 97 LEU A C 1
ATOM 767 O O . LEU A 1 97 ? -14.887 4.677 12.915 1.00 91.19 97 LEU A O 1
ATOM 771 N N . ASN A 1 98 ? -13.187 3.283 12.470 1.00 90.06 98 ASN A N 1
ATOM 772 C CA . ASN A 1 98 ? -13.600 2.254 13.416 1.00 90.06 98 ASN A CA 1
ATOM 773 C C . ASN A 1 98 ? -13.703 2.787 14.858 1.00 90.06 98 ASN A C 1
ATOM 775 O O . ASN A 1 98 ? -14.691 2.539 15.547 1.00 90.06 98 ASN A O 1
ATOM 779 N N . ARG A 1 99 ? -12.750 3.621 15.298 1.00 85.81 99 ARG A N 1
ATOM 780 C CA . ARG A 1 99 ? -12.843 4.312 16.595 1.00 85.81 99 ARG A CA 1
ATOM 781 C C . ARG A 1 99 ? -14.004 5.307 16.646 1.00 85.81 99 ARG A C 1
ATOM 783 O O . ARG A 1 99 ? -14.606 5.476 17.699 1.00 85.81 99 ARG A O 1
ATOM 790 N N . LYS A 1 100 ? -14.316 5.999 15.550 1.00 88.31 100 LYS A N 1
ATOM 791 C CA . LYS A 1 100 ? -15.427 6.960 15.509 1.00 88.31 100 LYS A CA 1
ATOM 792 C C . LYS A 1 100 ? -16.787 6.263 15.612 1.00 88.31 100 LYS A C 1
ATOM 794 O O . LYS A 1 100 ? -17.664 6.796 16.284 1.00 88.31 100 LYS A O 1
ATOM 799 N N . VAL A 1 101 ? -16.939 5.096 14.983 1.00 88.88 101 VAL A N 1
ATOM 800 C CA . VAL A 1 101 ? -18.174 4.295 15.016 1.00 88.88 101 VAL A CA 1
ATOM 801 C C . VAL A 1 101 ? -18.351 3.609 16.378 1.00 88.88 101 VAL A C 1
ATOM 803 O O . VAL A 1 101 ? -19.420 3.713 16.970 1.00 88.88 101 VAL A O 1
ATOM 806 N N . TRP A 1 102 ? -17.298 2.987 16.925 1.00 86.19 102 TRP A N 1
ATOM 807 C CA . TRP A 1 102 ? -17.408 2.098 18.097 1.00 86.19 102 TRP A CA 1
ATOM 808 C C . TRP A 1 102 ? -16.757 2.611 19.392 1.00 86.19 102 TRP A C 1
ATOM 810 O O . TRP A 1 102 ? -16.878 1.986 20.443 1.00 86.19 102 TRP A O 1
ATOM 820 N N . GLY A 1 103 ? -16.037 3.734 19.361 1.00 72.06 103 GLY A N 1
ATOM 821 C CA . GLY A 1 103 ? -15.166 4.167 20.463 1.00 72.06 103 GLY A CA 1
ATOM 822 C C . GLY A 1 103 ? -15.870 4.702 21.713 1.00 72.06 103 GLY A C 1
ATOM 823 O O . GLY A 1 103 ? -15.206 4.907 22.727 1.00 72.06 103 GLY A O 1
ATOM 824 N N . LYS A 1 104 ? -17.190 4.927 21.688 1.00 64.44 104 LYS A N 1
ATOM 825 C CA . LYS A 1 104 ? -17.949 5.366 22.871 1.00 64.44 104 LYS A CA 1
ATOM 826 C C . LYS A 1 104 ? -18.657 4.175 23.519 1.00 64.44 104 LYS A C 1
ATOM 828 O O . LYS A 1 104 ? -19.701 3.747 23.047 1.00 64.44 104 LYS A O 1
ATOM 833 N N . GLY A 1 105 ? -18.094 3.660 24.614 1.00 60.03 105 GLY A N 1
ATOM 834 C CA . GLY A 1 105 ? -18.771 2.702 25.502 1.00 60.03 105 GLY A CA 1
ATOM 835 C C . GLY A 1 105 ? -18.695 1.226 25.100 1.00 60.03 105 GLY A C 1
ATOM 836 O O . GLY A 1 105 ? -19.307 0.396 25.765 1.00 60.03 105 GLY A O 1
ATOM 837 N N . HIS A 1 106 ? -17.941 0.863 24.057 1.00 60.28 106 HIS A N 1
ATOM 838 C CA . HIS A 1 106 ? -17.855 -0.534 23.641 1.00 60.28 106 HIS A CA 1
ATOM 839 C C . HIS A 1 106 ? -16.852 -1.335 24.510 1.00 60.28 106 HIS A C 1
ATOM 841 O O . HIS A 1 106 ? -15.678 -0.949 24.600 1.00 60.28 106 HIS A O 1
ATOM 847 N N . PRO A 1 107 ? -17.256 -2.476 25.112 1.00 59.06 107 PRO A N 1
ATOM 848 C CA . PRO A 1 107 ? -16.447 -3.230 26.082 1.00 59.06 107 PRO A CA 1
ATOM 849 C C . PRO A 1 107 ? -15.107 -3.745 25.526 1.00 59.06 107 PRO A C 1
ATOM 851 O O . PRO A 1 107 ? -14.135 -3.888 26.265 1.00 59.06 107 PRO A O 1
ATOM 854 N N . LYS A 1 108 ? -15.018 -3.977 24.207 1.00 59.53 108 LYS A N 1
ATOM 855 C CA . LYS A 1 108 ? -13.760 -4.372 23.538 1.00 59.53 108 LYS A CA 1
ATOM 856 C C . LYS A 1 108 ? -12.686 -3.262 23.535 1.00 59.53 108 LYS A C 1
ATOM 858 O O . LYS A 1 108 ? -11.513 -3.593 23.439 1.00 59.53 108 LYS A O 1
ATOM 863 N N . PHE A 1 109 ? -13.054 -1.980 23.663 1.00 57.78 109 PHE A N 1
ATOM 864 C CA . PHE A 1 109 ? -12.114 -0.840 23.623 1.00 57.78 109 PHE A CA 1
ATOM 865 C C . PHE A 1 109 ? -11.765 -0.269 25.003 1.00 57.78 109 PHE A C 1
ATOM 867 O O . PHE A 1 109 ? -10.776 0.448 25.135 1.00 57.78 109 PHE A O 1
ATOM 874 N N . THR A 1 110 ? -12.543 -0.603 26.033 1.00 53.31 110 THR A N 1
ATOM 875 C CA . THR A 1 110 ? -12.301 -0.204 27.432 1.00 53.31 110 THR A CA 1
ATOM 876 C C . THR A 1 110 ? -11.222 -1.047 28.116 1.00 53.31 110 THR A C 1
ATOM 878 O O . THR A 1 110 ? -10.771 -0.683 29.193 1.00 53.31 110 THR A O 1
ATOM 881 N N . ARG A 1 111 ? -10.790 -2.160 27.504 1.00 49.25 111 ARG A N 1
ATOM 882 C CA . ARG A 1 111 ? -9.854 -3.131 28.104 1.00 49.25 111 ARG A CA 1
ATOM 883 C C . ARG A 1 111 ? -8.425 -3.081 27.544 1.00 49.25 111 ARG A C 1
ATOM 885 O O . ARG A 1 111 ? -7.567 -3.814 28.020 1.00 49.25 111 ARG A O 1
ATOM 892 N N . THR A 1 112 ? -8.180 -2.275 26.511 1.00 49.44 112 THR A N 1
ATOM 893 C CA . THR A 1 112 ? -6.924 -2.268 25.730 1.00 49.44 112 THR A CA 1
ATOM 894 C C . THR A 1 112 ? -6.070 -1.009 25.901 1.00 49.44 112 THR A C 1
ATOM 896 O O . THR A 1 112 ? -5.098 -0.845 25.160 1.00 49.44 112 THR A O 1
ATOM 899 N N . TRP A 1 113 ? -6.398 -0.150 26.866 1.00 45.38 113 TRP A N 1
ATOM 900 C CA . TRP A 1 113 ? -5.589 1.010 27.245 1.00 45.38 113 TRP A CA 1
ATOM 901 C C . TRP A 1 113 ? -5.179 0.915 28.706 1.00 45.38 113 TRP A C 1
ATOM 903 O O . TRP A 1 113 ? -6.074 0.632 29.532 1.00 45.38 113 TRP A O 1
#

Organism: NCBI:txid172907

Foldseek 3Di:
DCVVAPPVNVVCVVPVVVVVLVVCLQPDQDDDDDLVVVLVVVVVVLVVVVVVQVVCCVPVVAGPDNVCVVDDPVRNVVVSVVVSVVVSVVVVVSVVSSCVNQVPPHPSNVPPD

Solvent-accessible surface area (backbone atoms only — not comparable to full-atom values): 6755 Å² total; per-residue (Å²): 117,72,88,81,44,54,70,68,56,57,49,43,74,73,50,51,63,56,64,50,51,54,50,43,48,74,75,45,87,76,86,76,66,63,64,70,59,49,52,47,53,52,48,52,55,47,52,52,50,51,51,48,49,51,48,45,27,76,73,72,73,46,55,90,49,68,74,62,72,75,44,52,78,68,48,47,54,53,49,56,50,50,51,53,50,52,54,53,50,52,52,52,47,53,55,51,50,37,43,70,74,45,62,79,86,39,75,83,67,72,74,77,116

Mean predicted aligned error: 7.08 Å

InterPro domains:
  IPR006838 ADTRP/AIG1 [PF04750] (1-99)
  IPR006838 ADTRP/AIG1 [PTHR10989] (1-108)

Sequence (113 aa):
MDSLFPSWMNHAMHTVVLPVLLGEILVEPHIYPKTKYGLAALGTVSLAYFGWVVWVYLTVGIWVYPVLGLFSNSGLAVFFFNNMLVLALLYLLGQTLNRKVWGKGHPKFTRTW

Radius of gyration: 18.34 Å; Cα contacts (8 Å, |Δi|>4): 41; chains: 1; bounding box: 38×22×52 Å

pLDDT: mean 86.41, std 12.38, range [45.38, 97.44]

Secondary structure (DSSP, 8-state):
-TTTS-HHHHHHHHHTHHHHHHHHHHHS---PPPHHHHHHHHHHHHHHHHHHHHHHHHHHSS-SSGGGGGS-HHHHHHHHHHHHHHHHHHHHHHHHHHHHHHTTT-TTTSS--